Protein AF-A0A2C9L7W4-F1 (afdb_monomer)

Radius of gyration: 20.83 Å; Cα contacts (8 Å, |Δi|>4): 148; chains: 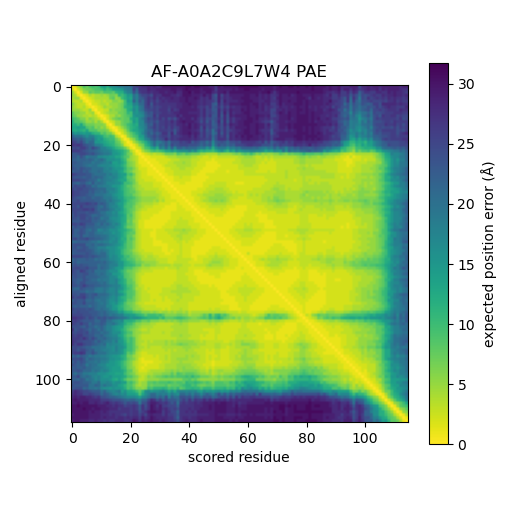1; bounding box: 59×37×49 Å

Mean predicted aligned error: 11.78 Å

Solvent-accessible surface area (backbone atoms only — not comparable to full-atom values): 7075 Å² total; per-residue (Å²): 116,75,72,58,56,54,51,55,54,54,52,54,54,53,60,72,66,50,69,62,92,79,66,60,54,59,67,60,55,51,74,44,76,49,68,41,87,88,78,70,43,37,35,38,39,41,37,30,65,84,74,33,36,37,36,40,38,36,69,76,76,59,38,35,41,38,39,34,62,79,77,39,30,28,37,44,36,44,95,92,43,75,46,80,45,79,43,57,76,92,75,61,80,70,60,48,61,62,93,82,67,74,88,76,77,83,70,83,74,90,78,92,77,87,128

pLDDT: mean 81.48, std 19.76, range [31.12, 98.19]

Organism: Biomphalaria glabrata (NCBI:txid6526)

Secondary structure (DSSP, 8-state):
-HHHHHHHHHHHHHHHHS--TT--B--SEEEEEEE-TTT--EEEEEEETTTTEEEEEETTT--EEEEETTTTEEEEEETTEEEEEEPPGGGPPPSB--TT-------SS------

Structure (mmCIF, N/CA/C/O backbone):
data_AF-A0A2C9L7W4-F1
#
_entry.id   AF-A0A2C9L7W4-F1
#
loop_
_atom_site.group_PDB
_atom_site.id
_atom_site.type_symbol
_atom_site.label_atom_id
_atom_site.label_alt_id
_atom_site.label_comp_id
_atom_site.label_asym_id
_atom_site.label_entity_id
_atom_site.label_seq_id
_atom_site.pdbx_PDB_ins_code
_atom_site.Cartn_x
_atom_site.Cartn_y
_atom_site.Cartn_z
_atom_site.occupancy
_atom_site.B_iso_or_equiv
_atom_site.auth_seq_id
_atom_site.auth_comp_id
_atom_site.auth_asym_id
_atom_site.auth_atom_id
_atom_site.pdbx_PDB_model_num
ATOM 1 N N . MET A 1 1 ? -45.263 -7.075 30.623 1.00 53.00 1 MET A N 1
ATOM 2 C CA . MET A 1 1 ? -43.837 -7.391 30.887 1.00 53.00 1 MET A CA 1
ATOM 3 C C . MET A 1 1 ? -43.023 -7.673 29.621 1.00 53.00 1 MET A C 1
ATOM 5 O O . MET A 1 1 ? -41.880 -7.242 29.581 1.00 53.00 1 MET A O 1
ATOM 9 N N . LEU A 1 2 ? -43.587 -8.296 28.572 1.00 56.53 2 LEU A N 1
ATOM 10 C CA . LEU A 1 2 ? -42.875 -8.567 27.306 1.00 56.53 2 LEU A CA 1
ATOM 11 C C . LEU A 1 2 ? -42.338 -7.296 26.604 1.00 56.53 2 LEU A C 1
ATOM 13 O O . LEU A 1 2 ? -41.231 -7.303 26.083 1.00 56.53 2 LEU A O 1
ATOM 17 N N . SER A 1 3 ? -43.082 -6.185 26.684 1.00 61.00 3 SER A N 1
ATOM 18 C CA . SER A 1 3 ? -42.734 -4.899 26.052 1.00 61.00 3 SER A CA 1
ATOM 19 C C . SER A 1 3 ? -41.506 -4.193 26.646 1.00 61.00 3 SER A C 1
ATOM 21 O O . SER A 1 3 ? -40.884 -3.386 25.958 1.00 61.00 3 SER A O 1
ATOM 23 N N . LEU A 1 4 ? -41.162 -4.452 27.915 1.00 59.38 4 LEU A N 1
ATOM 24 C CA . LEU A 1 4 ? -40.046 -3.767 28.582 1.00 59.38 4 LEU A CA 1
ATOM 25 C C . LEU A 1 4 ? -38.704 -4.423 28.219 1.00 59.38 4 LEU A C 1
ATOM 27 O O . LEU A 1 4 ? -37.726 -3.729 27.954 1.00 59.38 4 LEU A O 1
ATOM 31 N N . LEU A 1 5 ? -38.680 -5.759 28.134 1.00 58.00 5 LEU A N 1
ATOM 32 C CA . LEU A 1 5 ? -37.504 -6.527 27.713 1.00 58.00 5 LEU A CA 1
ATOM 33 C C . LEU A 1 5 ? -37.115 -6.233 26.261 1.00 58.00 5 LEU A C 1
ATOM 35 O O . LEU A 1 5 ? -35.934 -6.058 25.972 1.00 58.00 5 LEU A O 1
ATOM 39 N N . THR A 1 6 ? -38.091 -6.102 25.359 1.00 65.75 6 THR A N 1
ATOM 40 C CA . THR A 1 6 ? -37.824 -5.721 23.965 1.00 65.75 6 THR A CA 1
ATOM 41 C C . THR A 1 6 ? -37.200 -4.330 23.861 1.00 65.75 6 THR A C 1
ATOM 43 O O . THR A 1 6 ? -36.241 -4.162 23.113 1.00 65.75 6 THR A O 1
ATOM 46 N N . CYS A 1 7 ? -37.659 -3.351 24.650 1.00 61.44 7 CYS A N 1
ATOM 47 C CA . CYS A 1 7 ? -37.066 -2.008 24.672 1.00 61.44 7 CYS A CA 1
ATOM 48 C C . CYS A 1 7 ? -35.622 -2.000 25.196 1.00 61.44 7 CYS A C 1
ATOM 50 O O . CYS A 1 7 ? -34.785 -1.291 24.642 1.00 61.44 7 CYS A O 1
ATOM 52 N N . ILE A 1 8 ? -35.306 -2.804 26.216 1.00 64.94 8 ILE A N 1
ATOM 53 C CA . ILE A 1 8 ? -33.942 -2.905 26.764 1.00 64.94 8 ILE A CA 1
ATOM 54 C C . ILE A 1 8 ? -32.992 -3.564 25.751 1.00 64.94 8 ILE A C 1
ATOM 56 O O . ILE A 1 8 ? -31.870 -3.088 25.558 1.00 64.94 8 ILE A O 1
ATOM 60 N N . CYS A 1 9 ? -33.441 -4.609 25.047 1.00 62.81 9 CYS A N 1
ATOM 61 C CA . CYS A 1 9 ? -32.667 -5.238 23.972 1.00 62.81 9 CYS A CA 1
ATOM 62 C C . CYS A 1 9 ? -32.452 -4.292 22.777 1.00 62.81 9 CYS A C 1
ATOM 64 O O . CYS A 1 9 ? -31.344 -4.197 22.260 1.00 62.81 9 CYS A O 1
ATOM 66 N N . LEU A 1 10 ? -33.473 -3.536 22.365 1.00 59.31 10 LEU A N 1
ATOM 67 C CA . LEU A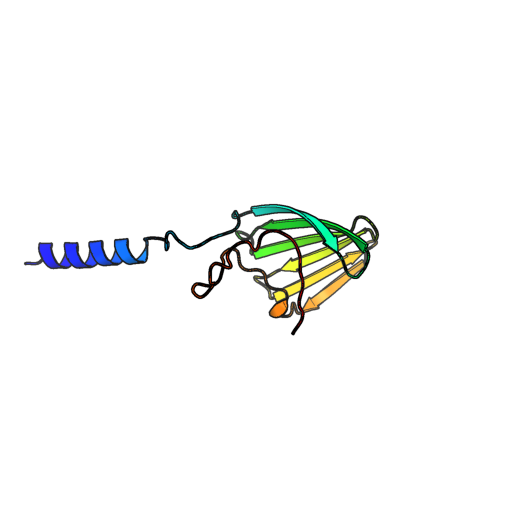 1 10 ? -33.352 -2.555 21.279 1.00 59.31 10 LEU A CA 1
ATOM 68 C C . LEU A 1 10 ? -32.417 -1.389 21.645 1.00 59.31 10 LEU A C 1
ATOM 70 O O . LEU A 1 10 ? -31.619 -0.965 20.814 1.00 59.31 10 LEU A O 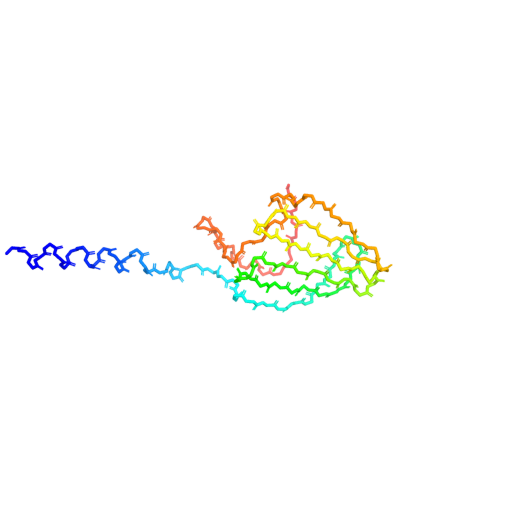1
ATOM 74 N N . ALA A 1 11 ? -32.451 -0.908 22.891 1.00 58.84 11 ALA A N 1
ATOM 75 C CA . ALA A 1 11 ? -31.563 0.161 23.355 1.00 58.84 11 ALA A CA 1
ATOM 76 C C . ALA A 1 11 ? -30.089 -0.278 23.427 1.00 58.84 11 ALA A C 1
ATOM 78 O O . ALA A 1 11 ? -29.192 0.501 23.102 1.00 58.84 11 ALA A O 1
ATOM 79 N N . SER A 1 12 ? -29.831 -1.533 23.804 1.00 56.91 12 SER A N 1
ATOM 80 C CA . SER A 1 12 ? -28.472 -2.088 23.842 1.00 56.91 12 SER A CA 1
ATOM 81 C C . SER A 1 12 ? -27.903 -2.341 22.442 1.00 56.91 12 SER A C 1
ATOM 83 O O . SER A 1 12 ? -26.719 -2.092 22.224 1.00 56.91 12 SER A O 1
ATOM 85 N N . ILE A 1 13 ? -28.733 -2.718 21.462 1.00 55.88 13 ILE A N 1
ATOM 86 C CA . ILE A 1 13 ? -28.314 -2.821 20.052 1.00 55.88 13 ILE A CA 1
ATOM 87 C C . ILE A 1 13 ? -27.916 -1.441 19.496 1.00 55.88 13 ILE A C 1
ATOM 89 O O . ILE A 1 13 ? -26.872 -1.313 18.856 1.00 55.88 13 ILE A O 1
ATOM 93 N N . SER A 1 14 ? -28.684 -0.390 19.804 1.00 53.69 14 SER A N 1
ATOM 94 C CA . SER A 1 14 ? -28.380 0.988 19.384 1.00 53.69 14 SER A CA 1
ATOM 95 C C . SER A 1 14 ? -27.095 1.539 20.013 1.00 53.69 14 SER A C 1
ATOM 97 O O . SER A 1 14 ? -26.339 2.244 19.348 1.00 53.69 14 SER A O 1
ATOM 99 N N . ALA A 1 15 ? -26.809 1.192 21.272 1.00 51.91 15 ALA A N 1
ATOM 100 C CA . ALA A 1 15 ? -25.589 1.615 21.961 1.00 51.91 15 ALA A CA 1
ATOM 101 C C . ALA A 1 15 ? -24.320 0.938 21.408 1.00 51.91 15 ALA A C 1
ATOM 103 O O . ALA A 1 15 ? -23.257 1.551 21.398 1.00 51.91 15 ALA A O 1
ATOM 104 N N . VAL A 1 16 ? -24.421 -0.297 20.903 1.00 52.69 16 VAL A N 1
ATOM 105 C CA . VAL A 1 16 ? -23.298 -1.004 20.253 1.00 52.69 16 VAL A CA 1
ATOM 106 C C . VAL A 1 16 ? -23.040 -0.481 18.832 1.00 52.69 16 VAL A C 1
ATOM 108 O O . VAL A 1 16 ? -21.903 -0.507 18.363 1.00 52.69 16 VAL A O 1
ATOM 111 N N . LEU A 1 17 ? -24.078 0.026 18.157 1.00 49.53 17 LEU A N 1
ATOM 112 C CA . LEU A 1 17 ? -23.992 0.637 16.823 1.00 49.53 17 LEU A CA 1
ATOM 113 C C . LEU A 1 17 ? -23.621 2.125 16.841 1.00 49.53 17 LEU A C 1
ATOM 115 O O . LEU A 1 17 ? -23.329 2.686 15.784 1.00 49.53 17 LEU A O 1
ATOM 119 N N . SER A 1 18 ? -23.593 2.757 18.017 1.00 42.12 18 SER A N 1
ATOM 120 C CA . SER A 1 18 ? -22.999 4.077 18.200 1.00 42.12 18 SER A CA 1
ATOM 121 C C . SER A 1 18 ? -21.503 3.962 17.928 1.00 42.12 18 SER A C 1
ATOM 123 O O . SER A 1 18 ? -20.726 3.615 18.817 1.00 42.12 18 SER A O 1
ATOM 125 N N . GLN A 1 19 ? -21.103 4.226 16.681 1.00 51.19 19 GLN A N 1
ATOM 126 C CA . GLN A 1 19 ? -19.714 4.485 16.319 1.00 51.19 19 GLN A CA 1
ATOM 127 C C . GLN A 1 19 ? -19.117 5.389 17.392 1.00 51.19 19 GLN A C 1
ATOM 129 O O . GLN A 1 19 ? -19.679 6.443 17.680 1.00 51.19 19 GLN A O 1
ATOM 134 N N . ASP A 1 20 ? -18.033 4.935 18.019 1.00 50.47 20 ASP A N 1
ATOM 135 C CA . ASP A 1 20 ? -17.282 5.745 18.964 1.00 50.47 20 ASP A CA 1
ATOM 136 C C . ASP A 1 20 ? -17.009 7.095 18.279 1.00 50.47 20 ASP A C 1
ATOM 138 O O . ASP A 1 20 ? -16.311 7.112 17.259 1.00 50.47 20 ASP A O 1
ATOM 142 N N . PRO A 1 21 ? -17.593 8.213 18.753 1.00 49.28 21 PRO A N 1
ATOM 143 C CA . PRO A 1 21 ? -17.484 9.501 18.073 1.00 49.28 21 PRO A CA 1
ATOM 144 C C . PRO A 1 21 ? -16.036 10.019 18.047 1.00 49.28 21 PRO A C 1
ATOM 146 O O . PRO A 1 21 ? -15.757 11.034 17.413 1.00 49.28 21 PRO A O 1
ATOM 149 N N . THR A 1 22 ? -15.107 9.315 18.707 1.00 55.34 22 THR A N 1
ATOM 150 C CA . THR A 1 22 ? -13.663 9.565 18.675 1.00 55.34 22 THR A CA 1
ATOM 151 C C . THR A 1 22 ? -12.893 8.720 17.650 1.00 55.34 22 THR A C 1
ATOM 153 O O . THR A 1 22 ? -11.686 8.912 17.488 1.00 55.34 22 THR A O 1
ATOM 156 N N . ALA A 1 23 ? -13.551 7.815 16.912 1.00 65.12 23 ALA A N 1
ATOM 157 C CA . ALA A 1 23 ? -12.907 6.994 15.889 1.00 65.12 23 ALA A CA 1
ATOM 158 C C . ALA A 1 23 ? -12.526 7.841 14.662 1.00 65.12 23 ALA A C 1
ATOM 160 O O . ALA A 1 23 ? -13.297 8.012 13.718 1.00 65.12 23 ALA A O 1
ATOM 161 N N . ILE A 1 24 ? -11.299 8.362 14.665 1.00 80.75 24 ILE A N 1
ATOM 162 C CA . ILE A 1 24 ? -10.722 9.040 13.504 1.00 80.75 24 ILE A CA 1
ATOM 163 C C . ILE A 1 24 ? -10.435 7.983 12.437 1.00 80.75 24 ILE A C 1
ATOM 165 O O . ILE A 1 24 ? -9.553 7.130 12.590 1.00 80.75 24 ILE A O 1
ATOM 169 N N . CYS A 1 25 ? -11.200 8.044 11.352 1.00 87.94 25 CYS A N 1
ATOM 170 C CA . CYS A 1 25 ? -11.086 7.145 10.216 1.00 87.94 25 CYS A CA 1
ATOM 171 C C . CYS A 1 25 ? -10.782 7.922 8.940 1.00 87.94 25 CYS A C 1
ATOM 173 O O . CYS A 1 25 ? -11.342 8.987 8.686 1.00 87.94 25 CYS A O 1
ATOM 175 N N . LEU A 1 26 ? -9.945 7.332 8.095 1.00 91.25 26 LEU A N 1
ATOM 176 C CA . LEU A 1 26 ? -9.790 7.745 6.711 1.00 91.25 26 LEU A CA 1
ATOM 177 C C . LEU A 1 26 ? -11.107 7.518 5.937 1.00 91.25 26 LEU A C 1
ATOM 179 O O . LEU A 1 26 ? -11.931 6.670 6.325 1.00 91.25 26 LEU A O 1
ATOM 183 N N . PRO A 1 27 ? -11.329 8.250 4.830 1.00 93.56 27 PRO A N 1
ATOM 184 C CA . PRO A 1 27 ? -12.450 7.969 3.944 1.00 93.56 27 PRO A CA 1
ATOM 185 C C . PRO A 1 27 ? -12.340 6.554 3.359 1.00 93.56 27 PRO A C 1
ATOM 187 O O . PRO A 1 27 ? -11.254 5.979 3.297 1.00 93.56 27 PRO A O 1
ATOM 190 N N . THR A 1 28 ? -13.473 5.973 2.946 1.00 95.44 28 THR A N 1
ATOM 191 C CA . THR A 1 28 ? -13.532 4.591 2.426 1.00 95.44 28 THR A CA 1
ATOM 192 C C . THR A 1 28 ? -12.581 4.375 1.253 1.00 95.44 28 THR A C 1
ATOM 194 O O . THR A 1 28 ? -11.954 3.325 1.167 1.00 95.44 28 THR A O 1
ATOM 197 N N . ALA A 1 29 ? -12.445 5.377 0.388 1.00 96.50 29 ALA A N 1
ATOM 198 C CA . ALA A 1 29 ? -11.433 5.412 -0.648 1.00 96.50 29 ALA A CA 1
ATOM 199 C C . ALA A 1 29 ? -10.777 6.793 -0.668 1.00 96.50 29 ALA A C 1
ATOM 201 O O . ALA A 1 29 ? -11.448 7.802 -0.431 1.00 96.50 29 ALA A O 1
ATOM 202 N N . TYR A 1 30 ? -9.476 6.841 -0.936 1.00 96.06 30 TYR A N 1
ATOM 203 C CA . TYR A 1 30 ? -8.745 8.096 -1.049 1.00 96.06 30 TYR A CA 1
ATOM 204 C C . TYR A 1 30 ? -7.576 8.003 -2.023 1.00 96.06 30 TYR A C 1
ATOM 206 O O . TYR A 1 30 ? -7.077 6.925 -2.347 1.00 96.06 30 TYR A O 1
ATOM 214 N N . TYR A 1 31 ? -7.144 9.180 -2.461 1.00 96.88 31 TYR A N 1
ATOM 215 C CA . TYR A 1 31 ? -5.960 9.405 -3.273 1.00 96.88 31 TYR A CA 1
ATOM 216 C C . TYR A 1 31 ? -5.058 10.391 -2.528 1.00 96.88 31 TYR A C 1
ATOM 218 O O . TYR A 1 31 ? -5.543 11.404 -2.022 1.00 96.88 31 TYR A O 1
ATOM 226 N N . THR A 1 32 ? -3.756 10.124 -2.470 1.00 96.81 32 THR A N 1
ATOM 227 C CA . THR A 1 32 ? -2.770 11.081 -1.950 1.00 96.81 32 THR A CA 1
ATOM 228 C C . THR A 1 32 ? -1.464 10.985 -2.718 1.00 96.81 32 THR A C 1
ATOM 230 O O . THR A 1 32 ? -1.077 9.909 -3.163 1.00 96.81 32 THR A O 1
ATOM 233 N N . ASN A 1 33 ? -0.745 12.097 -2.826 1.00 97.69 33 ASN A N 1
ATOM 234 C CA . ASN A 1 33 ? 0.649 12.059 -3.254 1.00 97.69 33 ASN A CA 1
ATOM 235 C C . ASN A 1 33 ? 1.535 11.622 -2.075 1.00 97.69 33 ASN A C 1
ATOM 237 O O . ASN A 1 33 ? 1.172 11.843 -0.916 1.00 97.69 33 ASN A O 1
ATOM 241 N N . TYR A 1 34 ? 2.688 11.024 -2.367 1.00 95.06 34 TYR A N 1
ATOM 242 C CA . TYR A 1 34 ? 3.702 10.698 -1.366 1.00 95.06 34 TYR A CA 1
ATOM 243 C C . TYR A 1 34 ? 5.090 11.141 -1.825 1.00 95.06 34 TYR A C 1
ATOM 245 O O . TYR A 1 34 ? 5.369 11.213 -3.025 1.00 95.06 34 TYR A O 1
ATOM 253 N N . THR A 1 35 ? 5.956 11.358 -0.838 1.00 96.56 35 THR A N 1
ATOM 254 C CA . THR A 1 35 ? 7.404 11.465 -1.005 1.00 96.56 35 THR A CA 1
ATOM 255 C C . THR A 1 35 ? 8.049 10.513 -0.008 1.00 96.56 35 THR A C 1
ATOM 257 O O . THR A 1 35 ? 7.825 10.617 1.198 1.00 96.56 35 THR A O 1
ATOM 260 N N . ASN A 1 36 ? 8.831 9.564 -0.503 1.00 92.56 36 ASN A N 1
ATOM 261 C CA . ASN A 1 36 ? 9.619 8.661 0.310 1.00 92.56 36 ASN A CA 1
ATOM 262 C C . ASN A 1 36 ? 10.871 9.403 0.787 1.00 92.56 36 ASN A C 1
ATOM 264 O O . ASN A 1 36 ? 11.759 9.720 0.001 1.00 92.56 36 ASN A O 1
ATOM 268 N N . LEU A 1 37 ? 10.944 9.673 2.088 1.00 93.75 37 LEU A N 1
ATOM 269 C CA . LEU A 1 37 ? 12.044 10.439 2.677 1.00 93.75 37 LEU A CA 1
ATOM 270 C C . LEU A 1 37 ? 13.384 9.686 2.682 1.00 93.75 37 LEU A C 1
ATOM 272 O O . LEU A 1 37 ? 14.424 10.317 2.823 1.00 93.75 37 LEU A O 1
ATOM 276 N N . LEU A 1 38 ? 13.370 8.357 2.533 1.00 93.50 38 LEU A N 1
ATOM 277 C CA . LEU A 1 38 ? 14.585 7.538 2.504 1.00 93.50 38 LEU A CA 1
ATOM 278 C C . LEU A 1 38 ? 15.186 7.463 1.100 1.00 93.50 38 LEU A C 1
ATOM 280 O O . LEU A 1 38 ? 16.402 7.514 0.949 1.00 93.50 38 LEU A O 1
ATOM 284 N N . THR A 1 39 ? 14.346 7.314 0.076 1.00 92.56 39 THR A N 1
ATOM 285 C CA . THR A 1 39 ? 14.802 7.110 -1.310 1.00 92.56 39 THR A CA 1
ATOM 286 C C . THR A 1 39 ? 14.693 8.358 -2.179 1.00 92.56 39 THR A C 1
ATOM 288 O O . THR A 1 39 ? 15.220 8.367 -3.288 1.00 92.56 39 THR A O 1
ATOM 291 N N . GLY A 1 40 ? 13.983 9.392 -1.720 1.00 92.81 40 GLY A N 1
ATOM 292 C CA . GLY A 1 40 ? 13.617 10.556 -2.529 1.00 92.81 40 GLY A CA 1
ATOM 293 C C . GLY A 1 40 ? 12.572 10.256 -3.610 1.00 92.81 40 GLY A C 1
ATOM 294 O O . GLY A 1 40 ? 12.207 11.156 -4.364 1.00 92.81 40 GLY A O 1
ATOM 295 N N . ASP A 1 41 ? 12.084 9.013 -3.704 1.00 94.62 41 ASP A N 1
ATOM 296 C CA . ASP A 1 41 ? 11.041 8.647 -4.658 1.00 94.62 41 ASP A CA 1
ATOM 297 C C . ASP A 1 41 ? 9.739 9.386 -4.343 1.00 94.62 41 ASP A C 1
ATOM 299 O O .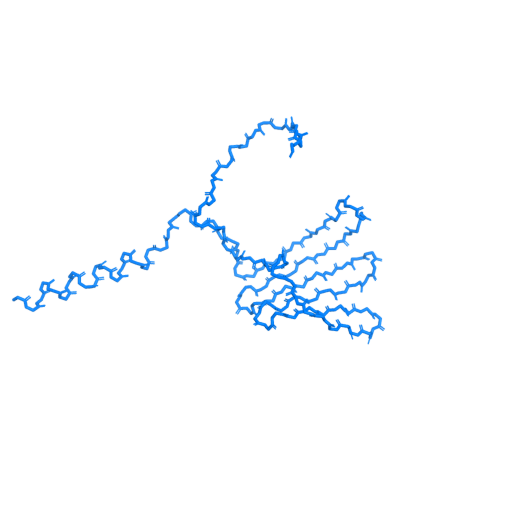 ASP A 1 41 ? 9.390 9.594 -3.183 1.00 94.62 41 ASP A O 1
ATOM 303 N N . TYR A 1 42 ? 8.990 9.753 -5.372 1.00 97.25 42 TYR A N 1
ATOM 304 C CA . TYR A 1 42 ? 7.700 10.402 -5.221 1.00 97.25 42 TYR A CA 1
ATOM 305 C C . TYR A 1 42 ? 6.683 9.779 -6.163 1.00 97.25 42 TYR A C 1
ATOM 307 O O . TYR A 1 42 ? 7.003 9.214 -7.213 1.00 97.25 42 TYR A O 1
ATOM 315 N N . GLY A 1 43 ? 5.421 9.900 -5.787 1.00 97.56 43 GLY A N 1
ATOM 316 C CA . GLY A 1 43 ? 4.358 9.228 -6.499 1.00 97.56 43 GLY A CA 1
ATOM 317 C C . GLY A 1 43 ? 3.008 9.501 -5.882 1.00 97.56 43 GLY A C 1
ATOM 318 O O . GLY A 1 43 ? 2.774 10.557 -5.289 1.00 97.56 43 GLY A O 1
ATOM 319 N N . TYR A 1 44 ? 2.108 8.544 -6.042 1.00 97.19 44 TYR A N 1
ATOM 320 C CA . TYR A 1 44 ? 0.792 8.607 -5.434 1.00 97.19 44 TYR A CA 1
ATOM 321 C C . TYR A 1 44 ? 0.332 7.243 -4.937 1.00 97.19 44 TYR A C 1
ATOM 323 O O . TYR A 1 44 ? 0.729 6.198 -5.451 1.00 97.19 44 TYR A O 1
ATOM 331 N N . ILE A 1 45 ? -0.506 7.289 -3.909 1.00 97.38 45 ILE A N 1
ATOM 332 C CA . ILE A 1 45 ? -1.157 6.149 -3.286 1.00 97.38 45 ILE A CA 1
ATOM 333 C C . ILE A 1 45 ? -2.657 6.289 -3.522 1.00 97.38 45 ILE A C 1
ATOM 335 O O . ILE A 1 45 ? -3.239 7.355 -3.304 1.00 97.38 45 ILE A O 1
ATOM 339 N N . VAL A 1 46 ? -3.274 5.195 -3.949 1.00 97.56 46 VAL A N 1
ATOM 340 C CA . VAL A 1 46 ? -4.723 5.027 -4.032 1.00 97.56 46 VAL A CA 1
ATOM 341 C C . VAL A 1 46 ? -5.106 3.892 -3.105 1.00 97.56 46 VAL A C 1
ATOM 343 O O . VAL A 1 46 ? -4.628 2.775 -3.279 1.00 97.56 46 VAL A O 1
ATOM 346 N N . THR A 1 47 ? -5.998 4.158 -2.163 1.00 97.69 47 THR A N 1
ATOM 347 C CA . THR A 1 47 ? -6.501 3.138 -1.240 1.00 97.69 47 THR A CA 1
ATOM 348 C C . THR A 1 47 ? -8.011 3.049 -1.366 1.00 97.69 47 THR A C 1
ATOM 350 O O . THR A 1 47 ? -8.688 4.074 -1.405 1.00 97.69 47 THR A O 1
ATOM 353 N N . ASP A 1 48 ? -8.538 1.829 -1.404 1.00 97.19 48 ASP A N 1
ATOM 354 C CA . ASP A 1 48 ? -9.963 1.518 -1.325 1.00 97.19 48 ASP A CA 1
ATOM 355 C C . ASP A 1 48 ? -10.157 0.459 -0.235 1.00 97.19 48 ASP A C 1
ATOM 357 O O . ASP A 1 48 ? -9.965 -0.740 -0.448 1.00 97.19 48 ASP A O 1
ATOM 361 N N . PHE A 1 49 ? -10.529 0.914 0.962 1.00 95.69 49 PHE A N 1
ATOM 362 C CA . PHE A 1 49 ? -10.792 0.045 2.107 1.00 95.69 49 PHE A CA 1
ATOM 363 C C . PHE A 1 49 ? -12.066 -0.785 1.931 1.00 95.69 49 PHE A C 1
ATOM 365 O O . PHE A 1 49 ? -12.198 -1.811 2.588 1.00 95.69 49 PHE A O 1
ATOM 372 N N . GLY A 1 50 ? -12.995 -0.376 1.057 1.00 95.62 50 GLY A N 1
ATOM 373 C CA . GLY A 1 50 ? -14.171 -1.182 0.718 1.00 95.62 50 GLY A CA 1
ATOM 374 C C . GLY A 1 50 ? -13.815 -2.401 -0.135 1.00 95.62 50 GLY A C 1
ATOM 375 O O . GLY A 1 50 ? -14.501 -3.418 -0.070 1.00 95.62 50 GLY A O 1
ATOM 376 N N . LYS A 1 51 ? -12.724 -2.309 -0.902 1.00 96.62 51 LYS A N 1
ATOM 377 C CA . LYS A 1 51 ? -12.159 -3.416 -1.687 1.00 96.62 51 LYS A CA 1
ATOM 378 C C . LYS A 1 51 ? -10.947 -4.077 -1.040 1.00 96.62 51 LYS A C 1
ATOM 380 O O . LYS A 1 51 ? -10.406 -5.005 -1.630 1.00 96.62 51 LYS A O 1
ATOM 385 N N . GLU A 1 52 ? -10.524 -3.601 0.130 1.00 96.25 52 GLU A N 1
ATOM 386 C CA . GLU A 1 52 ? -9.341 -4.096 0.841 1.00 96.25 52 GLU A CA 1
ATOM 387 C C . GLU A 1 52 ? -8.063 -4.036 -0.025 1.00 96.25 52 GLU A C 1
ATOM 389 O O . GLU A 1 52 ? -7.229 -4.941 0.002 1.00 96.25 52 GLU A O 1
ATOM 394 N N . LEU A 1 53 ? -7.914 -2.957 -0.806 1.00 97.38 53 LEU A N 1
ATOM 395 C CA . LEU A 1 53 ? -6.821 -2.768 -1.763 1.00 97.38 53 LEU A CA 1
ATOM 396 C C . LEU A 1 53 ? -6.112 -1.425 -1.572 1.00 97.38 53 LEU A C 1
ATOM 398 O O . LEU A 1 53 ? -6.744 -0.389 -1.352 1.00 97.38 53 LEU A O 1
ATOM 402 N N . LEU A 1 54 ? -4.795 -1.437 -1.759 1.00 97.88 54 LEU A N 1
ATOM 403 C CA . LEU A 1 54 ? -3.95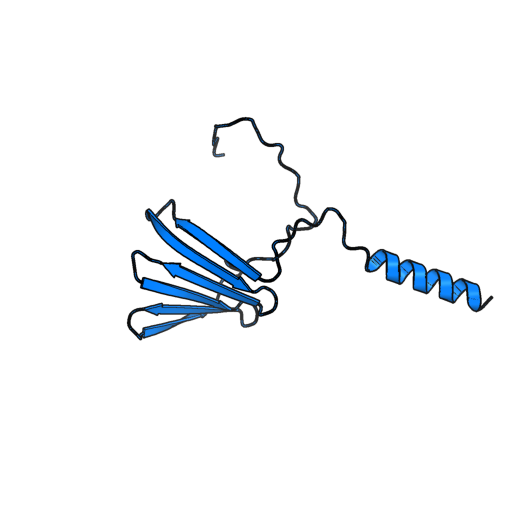8 -0.245 -1.867 1.00 97.88 54 LEU A CA 1
ATOM 404 C C . LEU A 1 54 ? -3.046 -0.366 -3.083 1.00 97.88 54 LEU A C 1
ATOM 406 O O . LEU A 1 54 ? -2.532 -1.438 -3.388 1.00 97.88 54 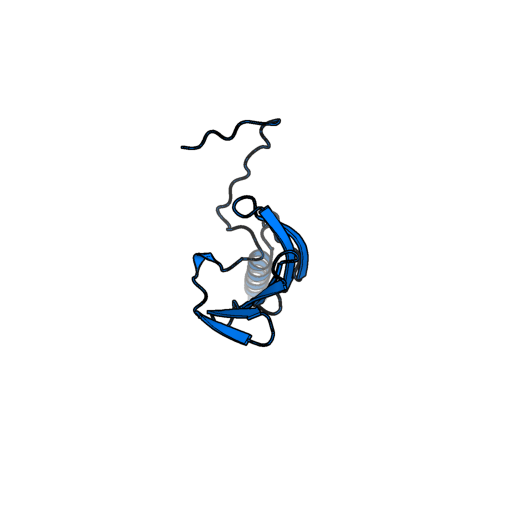LEU A O 1
ATOM 410 N N . VAL A 1 55 ? -2.839 0.736 -3.790 1.00 97.56 55 VAL A N 1
ATOM 411 C CA . VAL A 1 55 ? -1.912 0.825 -4.914 1.00 97.56 55 VAL A CA 1
ATOM 412 C C . VAL A 1 55 ? -0.985 2.010 -4.701 1.00 97.56 55 VAL A C 1
ATOM 414 O O . VAL A 1 55 ? -1.445 3.140 -4.594 1.00 97.56 55 VAL A O 1
ATOM 417 N N . GLU A 1 56 ? 0.315 1.753 -4.688 1.00 96.56 56 GLU A N 1
ATOM 418 C CA . GLU A 1 56 ? 1.369 2.762 -4.717 1.00 96.56 56 GLU A CA 1
ATOM 419 C C . GLU A 1 56 ? 1.972 2.804 -6.125 1.00 96.56 56 GLU A C 1
ATOM 421 O O . GLU A 1 56 ? 2.287 1.764 -6.710 1.00 96.56 56 GLU A O 1
ATOM 426 N N . ILE A 1 57 ? 2.091 4.002 -6.696 1.00 97.00 57 ILE A N 1
ATOM 427 C CA . ILE A 1 57 ? 2.646 4.217 -8.035 1.00 97.00 57 ILE A CA 1
ATOM 428 C C . ILE A 1 57 ? 3.776 5.234 -7.941 1.00 97.00 57 ILE A C 1
ATOM 430 O O . ILE A 1 57 ? 3.536 6.423 -7.719 1.00 97.00 57 ILE A O 1
ATOM 434 N N . SER A 1 58 ? 4.996 4.752 -8.163 1.00 96.75 58 SER A N 1
ATOM 435 C CA . SER A 1 58 ? 6.209 5.564 -8.228 1.00 96.75 58 SER A CA 1
ATOM 436 C C . SER A 1 58 ? 6.292 6.283 -9.569 1.00 96.75 58 SER A C 1
ATOM 438 O O . SER A 1 58 ? 6.271 5.647 -10.627 1.00 96.75 58 SER A O 1
ATOM 440 N N . LYS A 1 59 ? 6.442 7.611 -9.538 1.00 95.56 59 LYS A N 1
ATOM 441 C CA . LYS A 1 59 ? 6.700 8.414 -10.743 1.00 95.56 59 LYS A CA 1
ATOM 442 C C . LYS A 1 59 ? 8.164 8.367 -11.178 1.00 95.56 59 LYS A C 1
ATOM 444 O O . LYS A 1 59 ? 8.441 8.589 -12.351 1.00 95.56 59 LYS A O 1
ATOM 449 N N . THR A 1 60 ? 9.090 8.050 -10.272 1.00 94.19 60 THR A N 1
ATOM 450 C CA . THR A 1 60 ? 10.524 7.966 -10.597 1.00 94.19 60 THR A CA 1
ATOM 451 C C . THR A 1 60 ? 10.864 6.654 -11.290 1.00 94.19 60 THR A C 1
ATOM 453 O O . THR A 1 60 ? 11.602 6.627 -12.271 1.00 94.19 60 THR A O 1
ATOM 456 N N . THR A 1 61 ? 10.333 5.541 -10.781 1.00 91.81 61 THR A N 1
ATOM 457 C CA . THR A 1 61 ? 10.719 4.195 -11.235 1.00 91.81 61 THR A CA 1
ATOM 458 C C . THR A 1 61 ? 9.678 3.525 -12.130 1.00 91.81 61 THR A C 1
ATOM 460 O O . THR A 1 61 ? 9.957 2.449 -12.668 1.00 91.81 61 THR A O 1
ATOM 463 N N . ASN A 1 62 ? 8.495 4.137 -12.284 1.00 91.50 62 ASN A N 1
ATOM 464 C CA . ASN A 1 62 ? 7.306 3.538 -12.904 1.00 91.50 62 ASN A CA 1
ATOM 465 C C . ASN A 1 62 ? 6.928 2.176 -12.293 1.00 91.50 62 ASN A C 1
ATOM 467 O O . ASN A 1 62 ? 6.330 1.327 -12.955 1.00 91.50 62 ASN A O 1
ATOM 471 N N . LEU A 1 63 ? 7.303 1.955 -11.029 1.00 95.06 63 LEU A N 1
ATOM 472 C CA . LEU A 1 63 ? 6.887 0.803 -10.245 1.00 95.06 63 LEU A CA 1
ATOM 473 C C . LEU A 1 63 ? 5.440 0.995 -9.800 1.00 95.06 63 LEU A C 1
ATOM 475 O O . LEU A 1 63 ? 5.094 2.039 -9.2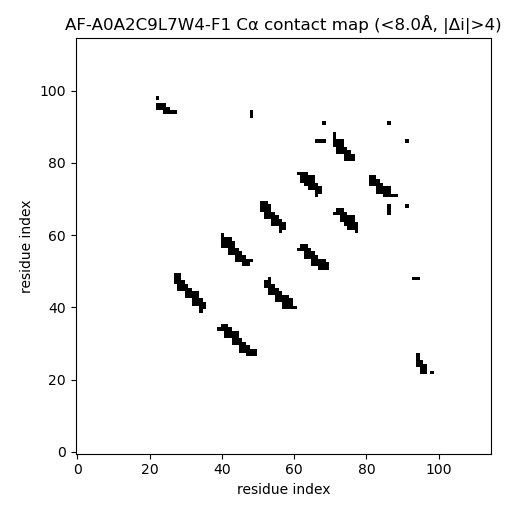43 1.00 95.06 63 LEU A O 1
ATOM 479 N N . ARG A 1 64 ? 4.614 -0.034 -9.986 1.00 97.00 64 ARG A N 1
ATOM 480 C CA . ARG A 1 64 ? 3.287 -0.121 -9.377 1.00 97.00 64 ARG A CA 1
ATOM 481 C C . ARG A 1 64 ? 3.274 -1.259 -8.370 1.00 97.00 64 ARG A C 1
ATOM 483 O O . ARG A 1 64 ? 3.403 -2.418 -8.750 1.00 97.00 64 ARG A O 1
ATOM 490 N N . LEU A 1 65 ? 3.082 -0.927 -7.102 1.00 96.94 65 LEU A N 1
ATOM 491 C CA . LEU A 1 65 ? 2.943 -1.884 -6.015 1.00 96.94 65 LEU A CA 1
ATOM 492 C C . LEU A 1 65 ? 1.470 -1.964 -5.606 1.00 96.94 65 LEU A C 1
ATOM 494 O O . LEU A 1 65 ? 0.894 -0.982 -5.150 1.00 96.94 65 LEU A O 1
ATOM 498 N N . VAL A 1 66 ? 0.852 -3.128 -5.778 1.00 97.75 66 VAL A N 1
ATOM 499 C CA . VAL A 1 66 ? -0.523 -3.408 -5.342 1.00 97.75 66 VAL A CA 1
ATOM 500 C C . VAL A 1 66 ? -0.467 -4.229 -4.061 1.00 97.75 66 VAL A C 1
ATOM 502 O O . VAL A 1 66 ? 0.187 -5.267 -4.037 1.00 97.75 66 VAL A O 1
ATOM 505 N N . LEU A 1 67 ? -1.155 -3.793 -3.012 1.00 98.19 67 LEU A N 1
ATOM 506 C CA . LEU A 1 67 ? -1.329 -4.519 -1.758 1.00 98.19 67 LEU A CA 1
ATOM 507 C C . LEU A 1 67 ? -2.786 -4.971 -1.655 1.00 98.19 67 LEU A C 1
ATOM 509 O O . LEU A 1 67 ? -3.699 -4.147 -1.660 1.00 98.19 67 LEU A O 1
ATOM 513 N N . ASP A 1 68 ? -2.986 -6.279 -1.570 1.00 97.38 68 ASP A N 1
ATOM 514 C CA . ASP A 1 68 ? -4.276 -6.934 -1.386 1.00 97.38 68 ASP A CA 1
ATOM 515 C C . ASP A 1 68 ? -4.373 -7.402 0.065 1.00 97.38 68 ASP A C 1
ATOM 517 O O . ASP A 1 68 ? -3.775 -8.409 0.462 1.00 97.38 68 ASP A O 1
ATOM 521 N N . PHE A 1 69 ? -5.084 -6.618 0.877 1.00 95.94 69 PHE A N 1
ATOM 522 C CA . PHE A 1 69 ? -5.218 -6.867 2.308 1.00 95.94 69 PHE A CA 1
ATOM 523 C C . PHE A 1 69 ? -6.088 -8.091 2.583 1.00 95.94 69 PHE A C 1
ATOM 525 O O . PHE A 1 69 ? -5.821 -8.816 3.539 1.00 95.94 69 PHE A O 1
ATOM 532 N N . LYS A 1 70 ? -7.067 -8.364 1.714 1.00 95.12 70 LYS A N 1
ATOM 533 C CA . LYS A 1 70 ? -7.972 -9.507 1.841 1.00 95.12 70 LYS A CA 1
ATOM 534 C C . LYS A 1 70 ? -7.238 -10.831 1.667 1.00 95.12 70 LYS A C 1
ATOM 536 O O . LYS A 1 70 ? -7.409 -11.751 2.462 1.00 95.12 70 LYS A O 1
ATOM 541 N N . ASN A 1 71 ? -6.419 -10.927 0.621 1.00 96.50 71 ASN A N 1
ATOM 542 C CA . ASN A 1 71 ? -5.698 -12.154 0.281 1.00 96.50 71 ASN A CA 1
ATOM 543 C C . ASN A 1 71 ? -4.285 -12.211 0.875 1.00 96.50 71 ASN A C 1
ATOM 545 O O . ASN A 1 71 ? -3.589 -13.208 0.687 1.00 96.50 71 ASN A O 1
ATOM 549 N N . LEU A 1 72 ? -3.852 -11.161 1.582 1.00 96.56 72 LEU A N 1
ATOM 550 C CA . LEU A 1 72 ? -2.507 -11.030 2.146 1.00 96.56 72 LEU A CA 1
ATOM 551 C C . LEU A 1 72 ? -1.411 -11.210 1.083 1.00 96.56 72 LEU A C 1
ATOM 553 O O . LEU A 1 72 ? -0.395 -11.877 1.310 1.00 96.56 72 LEU A O 1
ATOM 557 N N . LYS A 1 73 ? -1.614 -10.586 -0.082 1.00 98.06 73 LYS A N 1
ATOM 558 C CA . LYS A 1 73 ? -0.691 -10.621 -1.223 1.00 98.06 73 LYS A CA 1
ATOM 559 C C . LYS A 1 73 ? -0.228 -9.224 -1.611 1.00 98.06 73 LYS A C 1
ATOM 561 O O . LYS A 1 73 ? -0.937 -8.239 -1.428 1.00 98.06 73 LYS A O 1
ATOM 566 N N . SER A 1 74 ? 0.968 -9.147 -2.177 1.00 98.12 74 SER A N 1
ATOM 567 C CA . SER A 1 74 ? 1.479 -7.946 -2.830 1.00 98.12 74 SER A CA 1
ATOM 568 C C . SER A 1 74 ? 1.942 -8.266 -4.243 1.00 98.12 74 SER A C 1
ATOM 570 O O . SER A 1 74 ? 2.570 -9.303 -4.458 1.00 98.12 74 SER A O 1
ATOM 572 N N . TYR A 1 75 ? 1.688 -7.353 -5.174 1.00 98.00 75 TYR A N 1
ATOM 573 C CA . TYR A 1 75 ? 2.086 -7.471 -6.570 1.00 98.00 75 TYR A CA 1
ATOM 574 C C . TYR A 1 75 ? 2.951 -6.280 -6.951 1.00 98.00 75 TYR A C 1
ATOM 576 O O . TYR A 1 75 ? 2.496 -5.137 -6.916 1.00 98.00 75 TYR A O 1
ATOM 584 N N . GLU A 1 76 ? 4.193 -6.552 -7.320 1.00 97.62 76 GLU A N 1
ATOM 585 C CA . GLU A 1 76 ? 5.102 -5.561 -7.874 1.00 97.62 76 GLU A CA 1
ATOM 586 C C . GLU A 1 76 ? 5.062 -5.652 -9.400 1.00 97.62 76 GLU A C 1
ATOM 588 O O . GLU A 1 76 ? 5.400 -6.684 -9.983 1.00 97.62 76 GLU A O 1
ATOM 593 N N . ILE A 1 77 ? 4.618 -4.578 -10.046 1.00 97.69 77 ILE A N 1
ATOM 594 C CA . ILE A 1 77 ? 4.405 -4.511 -11.488 1.00 97.69 77 ILE A CA 1
ATOM 595 C C . ILE A 1 77 ? 5.357 -3.468 -12.069 1.00 97.69 77 ILE A C 1
ATOM 597 O O . ILE A 1 77 ? 5.272 -2.281 -11.743 1.00 97.69 77 ILE A O 1
ATOM 601 N N . LYS A 1 78 ? 6.254 -3.907 -12.956 1.00 95.38 78 LYS A N 1
ATOM 602 C CA . LYS A 1 78 ? 7.200 -3.042 -13.673 1.00 95.38 78 LYS A CA 1
ATOM 603 C C . LYS A 1 78 ? 7.488 -3.609 -15.057 1.00 95.38 78 LYS A C 1
ATOM 605 O O . LYS A 1 78 ? 7.818 -4.782 -15.177 1.00 95.38 78 LYS A O 1
ATOM 610 N N . ALA A 1 79 ? 7.399 -2.771 -16.094 1.00 88.94 79 ALA A N 1
ATOM 611 C CA . ALA A 1 79 ? 7.755 -3.134 -17.473 1.00 88.94 79 ALA A CA 1
ATOM 612 C C . ALA A 1 79 ? 7.155 -4.483 -17.937 1.00 88.94 79 ALA A C 1
ATOM 614 O O . ALA A 1 79 ? 7.860 -5.343 -18.456 1.00 88.94 79 ALA A O 1
ATOM 615 N N . ASN A 1 80 ? 5.849 -4.675 -17.712 1.00 87.31 80 ASN A N 1
ATOM 616 C CA . ASN A 1 80 ? 5.089 -5.901 -18.017 1.00 87.31 80 ASN A CA 1
ATOM 617 C C . ASN A 1 80 ? 5.485 -7.161 -17.227 1.00 87.31 80 ASN A C 1
ATOM 619 O O . ASN A 1 80 ? 4.908 -8.223 -17.447 1.00 87.31 80 ASN A O 1
ATOM 623 N N . VAL A 1 81 ? 6.411 -7.059 -16.274 1.00 95.25 81 VAL A N 1
ATOM 624 C CA . VAL A 1 81 ? 6.704 -8.121 -15.311 1.00 95.25 81 VAL A CA 1
ATOM 625 C C . VAL A 1 81 ? 5.863 -7.891 -14.060 1.00 95.25 81 VAL A C 1
ATOM 627 O O . VAL A 1 81 ? 5.840 -6.784 -13.520 1.00 95.25 81 VAL A O 1
ATOM 630 N N . CYS A 1 82 ? 5.186 -8.942 -13.596 1.00 96.94 82 CYS A N 1
ATOM 631 C CA . CYS A 1 82 ? 4.452 -8.962 -12.335 1.00 96.94 82 CYS A CA 1
ATOM 632 C C . CYS A 1 82 ? 5.104 -9.978 -11.393 1.00 96.94 82 CYS A C 1
ATOM 634 O O . CYS A 1 82 ? 5.250 -11.149 -11.750 1.00 96.94 82 CYS A O 1
ATOM 636 N N . ARG A 1 83 ? 5.514 -9.531 -10.205 1.00 97.69 83 ARG A N 1
ATOM 637 C CA . ARG A 1 83 ? 6.045 -10.392 -9.143 1.00 97.69 83 ARG A CA 1
ATOM 638 C C . ARG A 1 83 ? 5.063 -10.422 -7.985 1.00 97.69 83 ARG A C 1
ATOM 640 O O . ARG A 1 83 ? 4.728 -9.379 -7.432 1.00 97.69 83 ARG A O 1
ATOM 647 N N . GLU A 1 84 ? 4.626 -11.620 -7.621 1.00 98.12 84 GLU A N 1
ATOM 648 C CA . GLU A 1 84 ? 3.791 -11.848 -6.445 1.00 98.12 84 GLU A CA 1
ATOM 649 C C . GLU A 1 84 ? 4.671 -12.145 -5.225 1.00 98.12 84 GLU A C 1
ATOM 651 O O . GLU A 1 84 ? 5.661 -12.872 -5.316 1.00 98.12 84 GLU A O 1
ATOM 656 N N . ALA A 1 85 ? 4.285 -11.610 -4.070 1.00 97.88 85 ALA A N 1
ATOM 657 C CA . ALA A 1 85 ? 4.844 -11.978 -2.778 1.00 97.88 85 ALA A CA 1
ATOM 658 C C . ALA A 1 85 ? 3.755 -11.994 -1.697 1.00 97.88 85 ALA A C 1
ATOM 660 O O . ALA A 1 85 ? 2.681 -11.407 -1.852 1.00 97.88 85 ALA A O 1
ATOM 661 N N . ARG A 1 86 ? 4.047 -12.647 -0.569 1.00 97.88 86 ARG A N 1
ATOM 662 C CA . ARG A 1 86 ? 3.210 -12.569 0.633 1.00 97.88 86 ARG A CA 1
ATOM 663 C C . ARG A 1 86 ? 3.282 -11.159 1.220 1.00 97.88 86 ARG A C 1
ATOM 665 O O . ARG A 1 86 ? 4.377 -10.647 1.445 1.00 97.88 86 ARG A O 1
ATOM 672 N N . LEU A 1 87 ? 2.131 -10.575 1.544 1.00 97.38 87 LEU A N 1
ATOM 673 C CA . LEU A 1 87 ? 2.056 -9.290 2.232 1.00 97.38 87 LEU A CA 1
ATOM 674 C C . LEU A 1 87 ? 2.373 -9.474 3.726 1.00 97.38 87 LEU A C 1
ATOM 676 O O . LEU A 1 87 ? 1.631 -10.178 4.421 1.00 97.38 87 LEU A O 1
ATOM 680 N N . PRO A 1 88 ? 3.447 -8.866 4.260 1.00 94.00 88 PRO A N 1
ATOM 681 C CA . PRO A 1 88 ? 3.697 -8.892 5.694 1.00 94.00 88 PRO A CA 1
ATOM 682 C C . PRO A 1 88 ? 2.631 -8.075 6.450 1.00 94.00 88 PRO A C 1
ATOM 684 O O . PRO A 1 88 ? 2.251 -6.997 5.984 1.00 94.00 88 PRO A O 1
ATOM 687 N N . PRO A 1 89 ? 2.201 -8.515 7.650 1.00 88.38 89 PRO A N 1
ATOM 688 C CA . PRO A 1 89 ? 1.202 -7.799 8.448 1.00 88.38 89 PRO A CA 1
ATOM 689 C C . PRO A 1 89 ? 1.565 -6.340 8.753 1.00 88.38 89 PRO A C 1
ATOM 691 O O . PRO A 1 89 ? 0.683 -5.496 8.852 1.00 88.38 89 PRO A O 1
ATOM 694 N N . SER A 1 90 ? 2.859 -6.022 8.845 1.00 90.19 90 SER A N 1
ATOM 695 C CA . SER A 1 90 ? 3.358 -4.660 9.078 1.00 90.19 90 SER A CA 1
ATOM 696 C C . SER A 1 90 ? 3.064 -3.674 7.942 1.00 90.19 90 SER A C 1
ATOM 698 O O . SER A 1 90 ? 3.204 -2.471 8.144 1.00 90.19 90 SER A O 1
ATOM 700 N N . ARG A 1 91 ? 2.671 -4.155 6.755 1.00 91.94 91 ARG A N 1
ATOM 701 C CA . ARG A 1 91 ? 2.297 -3.319 5.600 1.00 91.94 91 ARG A CA 1
ATOM 702 C C . ARG A 1 91 ? 0.785 -3.222 5.389 1.00 91.94 91 ARG A C 1
ATOM 704 O O . ARG A 1 91 ? 0.351 -2.616 4.414 1.00 91.94 91 ARG A O 1
ATOM 711 N N . ILE A 1 92 ? -0.014 -3.815 6.276 1.00 91.94 92 ILE A N 1
ATOM 712 C CA . ILE A 1 92 ? -1.471 -3.687 6.237 1.00 91.94 92 ILE A CA 1
ATOM 713 C C . ILE A 1 92 ? -1.852 -2.338 6.839 1.00 91.94 92 ILE A C 1
ATOM 715 O O . ILE A 1 92 ? -1.462 -2.012 7.959 1.00 91.94 92 ILE A O 1
ATOM 719 N N . GLN A 1 93 ? -2.647 -1.569 6.101 1.00 91.12 93 GLN A N 1
ATOM 720 C CA . GLN A 1 93 ? -3.187 -0.304 6.577 1.00 91.12 93 GLN A CA 1
ATOM 721 C C . GLN A 1 93 ? -4.635 -0.490 7.027 1.00 91.12 93 GLN A C 1
ATOM 723 O O . GLN A 1 93 ? -5.459 -1.044 6.302 1.00 91.12 93 GLN A O 1
ATOM 728 N N . THR A 1 94 ? -4.967 0.015 8.213 1.00 90.56 94 THR A N 1
ATOM 729 C CA . THR A 1 94 ? -6.346 0.068 8.700 1.00 90.56 94 THR A CA 1
ATOM 730 C C . THR A 1 94 ? -6.980 1.411 8.362 1.00 90.56 94 THR A C 1
ATOM 732 O O . THR A 1 94 ? -6.327 2.4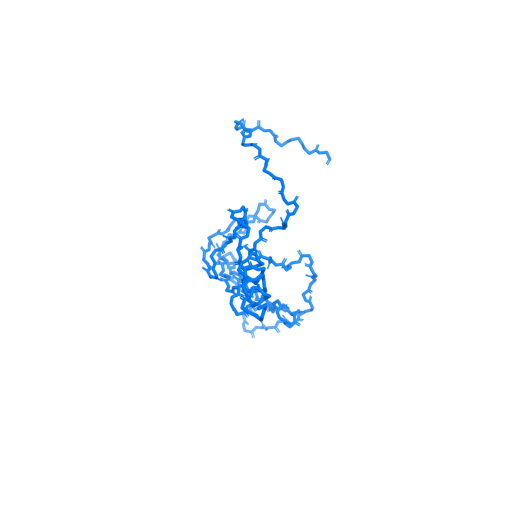53 8.398 1.00 90.56 94 THR A O 1
ATOM 735 N N . ARG A 1 95 ? -8.284 1.402 8.065 1.00 92.38 95 ARG A N 1
ATOM 736 C CA . ARG A 1 95 ? -9.042 2.632 7.792 1.00 92.38 95 ARG A CA 1
ATOM 737 C C . ARG A 1 95 ? -9.088 3.566 9.002 1.00 92.38 95 ARG A C 1
ATOM 739 O O . ARG A 1 95 ? -9.031 4.779 8.841 1.00 92.38 95 ARG A O 1
ATOM 746 N N . CYS A 1 96 ? -9.239 3.004 10.194 1.00 89.19 96 CYS A N 1
ATOM 747 C CA . CYS A 1 96 ? -9.404 3.755 11.431 1.00 89.19 96 CYS A CA 1
ATOM 748 C C . CYS A 1 96 ? -8.176 3.624 12.324 1.00 89.19 96 CYS A C 1
ATOM 750 O O . CYS A 1 96 ? -7.482 2.599 12.289 1.00 89.19 96 CYS A O 1
ATOM 752 N N . LEU A 1 97 ? -7.947 4.647 13.148 1.00 85.56 97 LEU A N 1
ATOM 753 C CA . LEU A 1 97 ? -6.999 4.551 14.249 1.00 85.56 97 LEU A CA 1
ATOM 754 C C . LEU A 1 97 ? -7.417 3.435 15.226 1.00 85.56 97 LEU A C 1
ATOM 756 O O . LEU A 1 97 ? -8.614 3.209 15.439 1.00 85.56 97 LEU A O 1
ATOM 760 N N . PRO A 1 98 ? -6.453 2.734 15.845 1.00 83.38 98 PRO A N 1
ATOM 761 C CA . PRO A 1 98 ? -6.735 1.819 16.941 1.00 83.38 98 PRO A CA 1
ATOM 762 C C . PRO A 1 98 ? -7.515 2.496 18.077 1.00 83.38 98 PRO A C 1
ATOM 764 O O . PRO A 1 98 ? -7.249 3.638 18.434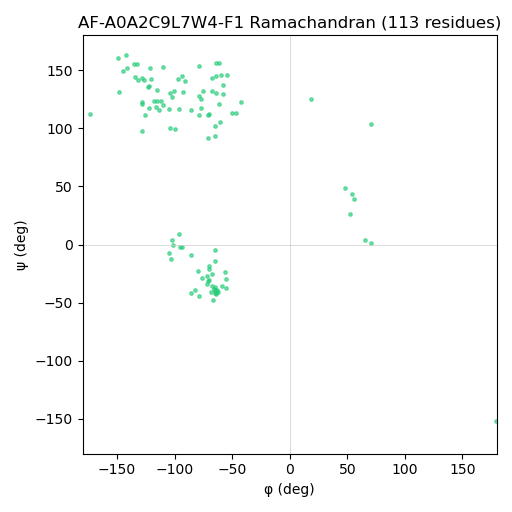 1.00 83.38 98 PRO A O 1
ATOM 767 N N . ARG A 1 99 ? -8.404 1.752 18.747 1.00 77.81 99 ARG A N 1
ATOM 768 C CA . ARG A 1 99 ? -9.191 2.263 19.895 1.00 77.81 99 ARG A CA 1
ATOM 769 C C . ARG A 1 99 ? -8.348 2.837 21.040 1.00 77.81 99 ARG A C 1
ATOM 771 O O . ARG A 1 99 ? -8.849 3.611 21.839 1.00 77.81 99 ARG A O 1
ATOM 778 N N . LYS A 1 100 ? -7.086 2.414 21.157 1.00 80.94 100 LYS A N 1
ATOM 779 C CA . LYS A 1 100 ? -6.148 2.869 22.196 1.00 80.94 100 LYS A CA 1
ATOM 780 C C . LYS A 1 100 ? -5.235 4.009 21.726 1.00 80.94 100 LYS A C 1
ATOM 782 O O . LYS A 1 100 ? -4.268 4.324 22.414 1.00 80.94 100 LYS A O 1
ATOM 787 N N . SER A 1 101 ? -5.487 4.589 20.552 1.00 78.69 101 SER A N 1
ATOM 788 C CA . SER A 1 101 ? -4.728 5.741 20.070 1.00 78.69 101 SER A CA 1
ATOM 789 C C . SER A 1 101 ? -4.936 6.940 20.991 1.00 78.69 101 SER A C 1
ATOM 791 O O . SER A 1 101 ? -6.062 7.292 21.329 1.00 78.69 101 SER A O 1
ATOM 793 N N . LEU A 1 102 ? -3.832 7.565 21.395 1.00 76.06 102 LEU A N 1
ATOM 794 C CA . LEU A 1 102 ? -3.840 8.763 22.225 1.00 76.06 102 LEU A CA 1
ATOM 795 C C . LEU A 1 102 ? -3.693 10.001 21.347 1.00 76.06 102 LEU A C 1
ATOM 797 O O . LEU A 1 102 ? -2.933 10.008 20.378 1.00 76.06 102 LEU A O 1
ATOM 801 N N . PHE A 1 103 ? -4.394 11.067 21.718 1.00 73.56 103 PHE A N 1
ATOM 802 C CA . PHE A 1 103 ? -4.199 12.363 21.091 1.00 73.56 103 PHE A CA 1
ATOM 803 C C . PHE A 1 103 ? -2.841 12.936 21.509 1.00 73.56 103 PHE A C 1
ATOM 805 O O . PHE A 1 103 ? -2.637 13.296 22.670 1.00 73.56 103 PHE A O 1
ATOM 812 N N . VAL A 1 104 ? -1.911 13.034 20.562 1.00 73.62 104 VAL A N 1
ATOM 813 C CA . VAL A 1 104 ? -0.652 13.754 20.763 1.00 73.62 104 VAL A CA 1
ATOM 814 C C . VAL A 1 104 ? -0.921 15.220 20.450 1.00 73.62 104 VAL A C 1
ATOM 816 O O . VAL A 1 104 ? -1.272 15.563 19.322 1.00 73.62 104 VAL A O 1
ATOM 819 N N . ARG A 1 105 ? -0.802 16.094 21.459 1.00 71.00 105 ARG A N 1
ATOM 820 C CA . ARG A 1 105 ? -0.965 17.539 21.249 1.00 71.00 105 ARG A CA 1
ATOM 821 C C . ARG A 1 105 ? 0.052 18.003 20.202 1.00 71.00 105 ARG A C 1
ATOM 823 O O . ARG A 1 105 ? 1.209 17.593 20.304 1.00 71.00 105 ARG A O 1
ATOM 830 N N . PRO A 1 106 ? -0.333 18.862 19.243 1.00 62.91 106 PRO A N 1
ATOM 831 C CA . PRO A 1 106 ? 0.632 19.451 18.332 1.00 62.91 106 PRO A CA 1
ATOM 832 C C . PRO A 1 106 ? 1.626 20.259 19.168 1.00 62.91 106 PRO A C 1
ATOM 834 O O . PRO A 1 106 ? 1.289 21.313 19.707 1.00 62.91 106 PRO A O 1
ATOM 837 N N . GLN A 1 107 ? 2.840 19.735 19.336 1.00 60.50 107 GLN A N 1
ATOM 838 C CA . GLN A 1 107 ? 3.957 20.559 19.764 1.00 60.50 107 GLN A CA 1
ATOM 839 C C . GLN A 1 107 ? 4.128 21.607 18.667 1.00 60.50 107 GLN A C 1
ATOM 841 O O . GLN A 1 107 ? 4.261 21.263 17.491 1.00 60.50 107 GLN A O 1
ATOM 846 N N . LEU A 1 108 ? 4.024 22.881 19.040 1.00 46.59 108 LEU A N 1
ATOM 847 C CA . LEU A 1 108 ? 4.398 23.995 18.179 1.00 46.59 108 LEU A CA 1
ATOM 848 C C . LEU A 1 108 ? 5.774 23.669 17.579 1.00 46.59 108 LEU A C 1
ATOM 850 O O . LEU A 1 108 ? 6.723 23.530 18.335 1.00 46.59 108 LEU A O 1
ATOM 854 N N . GLY A 1 109 ? 5.808 23.455 16.260 1.00 43.69 109 GLY A N 1
ATOM 855 C CA . GLY A 1 109 ? 6.960 23.244 15.375 1.00 43.69 109 GLY A CA 1
ATOM 856 C C . GLY A 1 109 ? 8.313 22.825 15.973 1.00 43.69 109 GLY A C 1
ATOM 857 O O . GLY A 1 109 ? 8.940 23.582 16.698 1.00 43.69 109 GLY A O 1
ATOM 858 N N . TYR A 1 110 ? 8.837 21.710 15.449 1.00 46.50 110 TYR A N 1
ATOM 859 C CA . TYR A 1 110 ? 10.243 21.278 15.500 1.00 46.50 110 TYR A CA 1
ATOM 860 C C . TYR A 1 110 ? 10.762 20.835 16.875 1.00 46.50 110 TYR A C 1
ATOM 862 O O . TYR A 1 110 ? 11.126 21.652 17.707 1.00 46.50 110 TYR A O 1
ATOM 870 N N . THR A 1 111 ? 10.896 19.519 17.079 1.00 36.03 111 THR A N 1
ATOM 871 C CA . THR A 1 111 ? 12.188 18.821 17.268 1.00 36.03 111 THR A CA 1
ATOM 872 C C . THR A 1 111 ? 11.904 17.313 17.306 1.00 36.03 111 THR A C 1
ATOM 874 O O . THR A 1 111 ? 11.282 16.811 18.236 1.00 36.03 111 THR A O 1
ATOM 877 N N . LEU A 1 112 ? 12.353 16.575 16.288 1.00 40.69 112 LEU A N 1
ATOM 878 C CA . LEU A 1 112 ? 12.534 15.126 16.389 1.00 40.69 112 LEU A CA 1
ATOM 879 C C . LEU A 1 112 ? 13.634 14.872 17.429 1.00 40.69 112 LEU A C 1
ATOM 881 O O . LEU A 1 112 ? 14.811 15.028 17.117 1.00 40.69 112 LEU A O 1
ATOM 885 N N . GLN A 1 113 ? 13.271 14.491 18.652 1.00 31.12 113 GLN A N 1
ATOM 886 C CA . GLN A 1 113 ? 14.176 13.727 19.506 1.00 31.12 113 GLN A CA 1
ATOM 887 C C . GLN A 1 113 ? 13.766 12.262 19.421 1.00 31.12 113 GLN A C 1
ATOM 889 O O . GLN A 1 113 ? 12.783 11.820 20.009 1.00 31.12 113 GLN A O 1
ATOM 894 N N . VAL A 1 114 ? 14.520 11.559 18.582 1.00 37.59 114 VAL A N 1
ATOM 895 C CA . VAL A 1 114 ? 14.622 10.104 18.536 1.00 37.59 114 VAL A CA 1
ATOM 896 C C . VAL A 1 114 ? 15.088 9.621 19.912 1.00 37.59 114 VAL A C 1
ATOM 898 O O . VAL A 1 114 ? 16.083 10.132 20.429 1.00 37.59 114 VAL A O 1
ATOM 901 N N . LEU A 1 115 ? 14.377 8.645 20.472 1.00 33.78 115 LEU A N 1
ATOM 902 C CA . LEU A 1 115 ? 14.861 7.739 21.513 1.00 33.78 115 LEU A CA 1
ATOM 903 C C . LEU A 1 115 ? 14.766 6.317 20.965 1.00 33.78 115 LEU A C 1
ATOM 905 O O . LEU A 1 115 ? 13.705 6.001 20.376 1.00 33.78 115 LEU A O 1
#

Sequence (115 aa):
MLSLLTCICLASISAVLSQDPTAICLPTAYYTNYTNLLTGDYGYIVTDFGKELLVEISKTTNLRLVLDFKNLKSYEIKANVCREARLPPSRIQTRCLPRKSLFVRPQLGYTLQVL

Foldseek 3Di:
DVVVVVVVVVVVVVVVVPDPPPWDFAPQWDKDKDADPVPRWIFMKIDHNVQQKIWTATPVQRWIWIQRRPVQKIWIDDPNDIDIDGHDPVPRDDRTDPPPDDDDPPDDDDDDDDD